Protein AF-A0A2V6XHU8-F1 (afdb_monomer_lite)

Sequence (132 aa):
MIPTAPLRVRNRLAELILASLADAGARDELAALSRADPGAPAWLVDDDLAYRHLLRERARSACTALASRPPGASIRSRADVLDAAATLFDAYLFFEVHELLEGFWRDARGDDREALQGLIQVAVGYQHLANG

Secondary structure (DSSP, 8-state):
-PPPPPHHHHHHHHHHHHHTTT-HHHHHHHHHHHSS--PPPTT--GGGGGGHHHHHHHHHHHHHHHTTSPTT----SHHHHHHHHHHHHHTT-HHHHHHHHHHHHHH--HHHHHHHHHHHHHHHHHHHHHH-

Radius of gyration: 14.86 Å; chains: 1; bounding box: 34×36×42 Å

Foldseek 3Di:
DPDDADPQVLVVLLVLLVCQLAAPVSLVVLVLLLDPDDDDDPSQDPVRVVCSVVSNLLSVLSNVLCVPPDHRPDPPDPVSLVVVLVSCVVSLVLVSSLVSLVVVLVVDDDPSVVVSVVSNVVSVVSVVVVVD

pLDDT: mean 89.7, std 10.03, range [47.91, 98.5]

Structure (mmCIF, N/CA/C/O backbone):
data_AF-A0A2V6XHU8-F1
#
_entry.id   AF-A0A2V6XHU8-F1
#
loop_
_atom_site.group_PDB
_atom_site.id
_atom_site.type_symbol
_atom_site.label_atom_id
_atom_site.label_alt_id
_atom_site.label_comp_id
_atom_site.label_asym_id
_atom_site.label_entity_id
_atom_site.label_seq_id
_atom_site.pdbx_PDB_ins_code
_atom_site.Cartn_x
_atom_site.Cartn_y
_atom_site.Cartn_z
_atom_site.occupancy
_atom_site.B_iso_or_equiv
_atom_site.auth_seq_id
_atom_site.auth_comp_id
_atom_site.auth_asym_id
_atom_site.auth_atom_id
_atom_site.pdbx_PDB_model_num
ATOM 1 N N . MET A 1 1 ? 3.664 -21.854 -9.880 1.00 47.91 1 MET A N 1
ATOM 2 C CA . MET A 1 1 ? 4.120 -20.965 -8.796 1.00 47.91 1 MET A CA 1
ATOM 3 C C . MET A 1 1 ? 4.591 -19.677 -9.448 1.00 47.91 1 MET A C 1
ATOM 5 O O . MET A 1 1 ? 5.522 -19.731 -10.245 1.00 47.91 1 MET A O 1
ATOM 9 N N . ILE A 1 2 ? 3.891 -18.565 -9.222 1.00 53.59 2 ILE A N 1
ATOM 10 C CA . ILE A 1 2 ? 4.343 -17.252 -9.698 1.00 53.59 2 ILE A CA 1
ATOM 11 C C . ILE A 1 2 ? 5.572 -16.891 -8.850 1.00 53.59 2 ILE A C 1
ATOM 13 O O . ILE A 1 2 ? 5.497 -17.001 -7.623 1.00 53.59 2 ILE A O 1
ATOM 17 N N . PRO A 1 3 ? 6.726 -16.548 -9.450 1.00 71.75 3 PRO A N 1
ATOM 18 C CA . PRO A 1 3 ? 7.917 -16.231 -8.675 1.00 71.75 3 PRO A CA 1
ATOM 19 C C . PRO A 1 3 ? 7.623 -15.058 -7.736 1.00 71.75 3 PRO A C 1
ATOM 21 O O . PRO A 1 3 ? 7.184 -13.998 -8.167 1.00 71.75 3 PRO A O 1
ATOM 24 N N . THR A 1 4 ? 7.850 -15.260 -6.439 1.00 83.00 4 THR A N 1
ATOM 25 C CA . THR A 1 4 ? 7.715 -14.212 -5.422 1.00 83.00 4 THR A CA 1
ATOM 26 C C . THR A 1 4 ? 9.091 -13.621 -5.157 1.00 83.00 4 THR A C 1
ATOM 28 O O . THR A 1 4 ? 10.046 -14.364 -4.936 1.00 83.00 4 THR A O 1
ATOM 31 N N . ALA A 1 5 ? 9.204 -12.292 -5.168 1.00 86.19 5 ALA A N 1
ATOM 32 C CA . ALA A 1 5 ? 10.467 -11.630 -4.857 1.00 86.19 5 ALA A CA 1
ATOM 33 C C . ALA A 1 5 ? 10.939 -11.954 -3.420 1.00 86.19 5 ALA A C 1
ATOM 35 O O . ALA A 1 5 ? 10.103 -12.135 -2.524 1.00 86.19 5 ALA A O 1
ATOM 36 N N . PRO A 1 6 ? 12.259 -11.983 -3.157 1.00 90.56 6 PRO A N 1
ATOM 37 C CA . PRO A 1 6 ? 12.792 -12.198 -1.817 1.00 90.56 6 PRO A CA 1
ATOM 38 C C . PRO A 1 6 ? 12.208 -11.212 -0.803 1.00 90.56 6 PRO A C 1
ATOM 40 O O . PRO A 1 6 ? 11.900 -10.066 -1.135 1.00 90.56 6 PRO A O 1
ATOM 43 N N . LEU A 1 7 ? 12.062 -11.643 0.454 1.00 90.38 7 LEU A N 1
ATOM 44 C CA . LEU A 1 7 ? 11.439 -10.826 1.505 1.00 90.38 7 LEU A CA 1
ATOM 45 C C . LEU A 1 7 ? 12.101 -9.448 1.638 1.00 90.38 7 LEU A C 1
ATOM 47 O O . LEU A 1 7 ? 11.401 -8.448 1.682 1.00 90.38 7 LEU A O 1
ATOM 51 N N . ARG A 1 8 ? 13.436 -9.379 1.588 1.00 92.62 8 ARG A N 1
ATOM 52 C CA . ARG A 1 8 ? 14.192 -8.115 1.621 1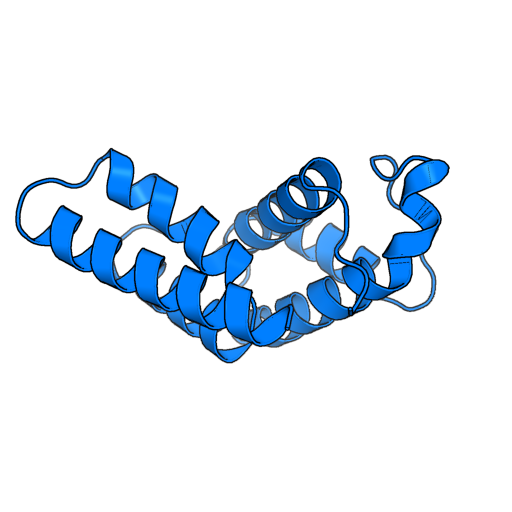.00 92.62 8 ARG A CA 1
ATOM 53 C C . ARG A 1 8 ? 13.731 -7.120 0.549 1.00 92.62 8 ARG A C 1
ATOM 55 O O . ARG A 1 8 ? 13.558 -5.941 0.833 1.00 92.62 8 ARG A O 1
ATOM 62 N N . VAL A 1 9 ? 13.535 -7.603 -0.678 1.00 92.44 9 VAL A N 1
ATOM 63 C CA . VAL A 1 9 ? 13.119 -6.796 -1.833 1.00 92.44 9 VAL A CA 1
ATOM 64 C C . VAL A 1 9 ? 11.672 -6.327 -1.660 1.00 92.44 9 VAL A C 1
ATOM 66 O O . VAL A 1 9 ? 11.370 -5.164 -1.918 1.00 92.44 9 VAL A O 1
ATOM 69 N N . ARG A 1 10 ? 10.788 -7.211 -1.179 1.00 92.88 10 ARG A N 1
ATOM 70 C CA . ARG A 1 10 ? 9.384 -6.877 -0.886 1.00 92.88 10 ARG A CA 1
ATOM 71 C C . ARG A 1 10 ? 9.264 -5.841 0.224 1.00 92.88 10 ARG A C 1
ATOM 73 O O . ARG A 1 10 ? 8.577 -4.850 0.024 1.00 92.88 10 ARG A O 1
ATOM 80 N N . ASN A 1 11 ? 9.982 -6.026 1.331 1.00 94.62 11 ASN A N 1
ATOM 81 C CA . ASN A 1 11 ? 10.009 -5.074 2.441 1.00 94.62 11 ASN A CA 1
ATOM 82 C C . ASN A 1 11 ? 10.488 -3.707 1.962 1.00 94.62 11 ASN A C 1
ATOM 84 O O . ASN A 1 11 ? 9.848 -2.702 2.243 1.00 94.62 11 ASN A O 1
ATOM 88 N N . ARG A 1 12 ? 11.558 -3.663 1.158 1.00 95.38 12 ARG A N 1
ATOM 89 C CA . ARG A 1 12 ? 12.075 -2.392 0.649 1.00 95.38 12 ARG A CA 1
ATOM 90 C C . ARG A 1 12 ? 11.091 -1.677 -0.278 1.00 95.38 12 ARG A C 1
ATOM 92 O O . ARG A 1 12 ? 10.959 -0.457 -0.209 1.00 95.38 12 ARG A O 1
ATOM 99 N N . LEU A 1 13 ? 10.399 -2.419 -1.143 1.00 95.81 13 LEU A N 1
ATOM 100 C CA . LEU A 1 13 ? 9.346 -1.847 -1.978 1.00 95.81 13 LEU A CA 1
ATOM 101 C C . LEU A 1 13 ? 8.158 -1.364 -1.132 1.00 95.81 13 LEU A C 1
ATOM 103 O O . LEU A 1 13 ? 7.647 -0.277 -1.385 1.00 95.81 13 LEU A O 1
ATOM 107 N N . ALA A 1 14 ? 7.747 -2.132 -0.123 1.00 96.81 14 ALA A N 1
ATOM 108 C CA . ALA A 1 14 ? 6.671 -1.747 0.781 1.00 96.81 14 ALA A CA 1
ATOM 109 C C . ALA A 1 14 ? 7.022 -0.477 1.562 1.00 96.81 14 ALA A C 1
ATOM 111 O O . ALA A 1 14 ? 6.226 0.453 1.575 1.00 96.81 14 ALA A O 1
ATOM 112 N N . GLU A 1 15 ? 8.234 -0.373 2.113 1.00 96.44 15 GLU A N 1
ATOM 113 C CA . GLU A 1 15 ? 8.740 0.851 2.747 1.00 96.44 15 GLU A CA 1
ATOM 114 C C . GLU A 1 15 ? 8.614 2.067 1.822 1.00 96.44 15 GLU A C 1
ATOM 116 O O . GLU A 1 15 ? 8.120 3.110 2.245 1.00 96.44 15 GLU A O 1
ATOM 121 N N . LEU A 1 16 ? 9.021 1.932 0.553 1.00 96.19 16 LEU A N 1
ATOM 122 C CA . LEU A 1 16 ? 8.913 3.006 -0.435 1.00 96.19 16 LEU A CA 1
ATOM 123 C C . LEU A 1 16 ? 7.448 3.382 -0.712 1.00 96.19 16 LEU A C 1
ATOM 125 O O . LEU A 1 16 ? 7.105 4.565 -0.723 1.00 96.19 16 LEU A O 1
ATOM 129 N N . ILE A 1 17 ? 6.572 2.390 -0.904 1.00 96.12 17 ILE A N 1
ATOM 130 C CA . ILE A 1 17 ? 5.137 2.615 -1.130 1.00 96.12 17 ILE A CA 1
ATOM 131 C C . ILE A 1 17 ? 4.507 3.313 0.080 1.00 96.12 17 ILE A C 1
ATOM 133 O O . ILE A 1 17 ? 3.797 4.304 -0.089 1.00 96.12 17 ILE A O 1
ATOM 137 N N . LEU A 1 18 ? 4.791 2.859 1.298 1.00 95.00 18 LEU A N 1
ATOM 138 C CA . LEU A 1 18 ? 4.239 3.458 2.511 1.00 95.00 18 LEU A CA 1
ATOM 139 C C . LEU A 1 18 ? 4.787 4.866 2.755 1.00 95.00 18 LEU A C 1
ATOM 141 O O . LEU A 1 18 ? 4.015 5.766 3.079 1.00 95.00 18 LEU A O 1
ATOM 145 N N . ALA A 1 19 ? 6.081 5.102 2.525 1.00 94.12 19 ALA A N 1
ATOM 146 C CA . ALA A 1 19 ? 6.662 6.442 2.598 1.00 94.12 19 ALA A CA 1
ATOM 147 C C . ALA A 1 19 ? 5.981 7.405 1.612 1.00 94.12 19 ALA A C 1
ATOM 149 O O . ALA A 1 19 ? 5.675 8.545 1.962 1.00 94.12 19 ALA A O 1
ATOM 150 N N . SER A 1 20 ? 5.644 6.927 0.411 1.00 94.38 20 SER A N 1
ATOM 151 C CA . SER A 1 20 ? 4.981 7.723 -0.625 1.00 94.38 20 SER A CA 1
ATOM 152 C C . SER A 1 20 ? 3.555 8.175 -0.258 1.00 94.38 20 SER A C 1
ATOM 154 O O . SER A 1 20 ? 3.009 9.081 -0.892 1.00 94.38 20 SER A O 1
ATOM 156 N N . LEU A 1 21 ? 2.945 7.624 0.801 1.00 91.69 21 LEU A N 1
ATOM 157 C CA . LEU A 1 21 ? 1.680 8.145 1.330 1.00 91.69 21 LEU A CA 1
ATOM 158 C C . LEU A 1 21 ? 1.831 9.601 1.794 1.00 91.69 21 LEU A C 1
ATOM 160 O O . LEU A 1 21 ? 0.948 10.415 1.516 1.00 91.69 21 LEU A O 1
ATOM 164 N N . ALA A 1 22 ? 2.961 9.935 2.426 1.00 89.44 22 ALA A N 1
ATOM 165 C CA . ALA A 1 22 ? 3.195 11.231 3.062 1.00 89.44 22 ALA A CA 1
ATOM 166 C C . ALA A 1 22 ? 4.382 12.022 2.482 1.00 89.44 22 ALA A C 1
ATOM 168 O O . ALA A 1 22 ? 4.409 13.240 2.634 1.00 89.44 22 ALA A O 1
ATOM 169 N N . ASP A 1 23 ? 5.334 11.375 1.810 1.00 90.50 23 ASP A N 1
ATOM 170 C CA . ASP A 1 23 ? 6.552 12.015 1.310 1.00 90.50 23 ASP A CA 1
ATOM 171 C C . ASP A 1 23 ? 6.553 12.157 -0.222 1.00 90.50 23 ASP A C 1
ATOM 173 O O . ASP A 1 23 ? 6.357 11.191 -0.964 1.00 90.50 23 ASP A O 1
ATOM 177 N N . ALA A 1 24 ? 6.769 13.384 -0.706 1.00 89.56 24 ALA A N 1
ATOM 178 C CA . ALA A 1 24 ? 6.789 13.678 -2.139 1.00 89.56 24 ALA A CA 1
ATOM 179 C C . ALA A 1 24 ? 8.025 13.087 -2.841 1.00 89.56 24 ALA A C 1
ATOM 181 O O . ALA A 1 24 ? 7.903 12.612 -3.967 1.00 89.56 24 ALA A O 1
ATOM 182 N N . GLY A 1 25 ? 9.181 13.037 -2.168 1.00 91.50 25 GLY A N 1
ATOM 183 C CA . GLY A 1 25 ? 10.393 12.423 -2.717 1.00 91.50 25 GLY A CA 1
ATOM 184 C C . GLY A 1 25 ? 10.235 10.914 -2.916 1.00 91.50 25 GLY A C 1
ATOM 185 O O . GLY A 1 25 ? 10.582 10.383 -3.969 1.00 91.50 25 GLY A O 1
ATOM 186 N N . ALA A 1 26 ? 9.613 10.230 -1.957 1.00 93.12 26 ALA A N 1
ATOM 187 C CA . ALA A 1 26 ? 9.247 8.824 -2.064 1.00 93.12 26 ALA A CA 1
ATOM 188 C C . ALA A 1 26 ? 8.224 8.583 -3.186 1.00 93.12 26 ALA A C 1
ATOM 190 O O . ALA A 1 26 ? 8.311 7.570 -3.880 1.00 93.12 26 ALA A O 1
ATOM 191 N N . ARG A 1 27 ? 7.281 9.511 -3.425 1.00 92.19 27 ARG A N 1
ATOM 192 C CA . ARG A 1 27 ? 6.396 9.436 -4.605 1.00 92.19 27 ARG A CA 1
ATOM 193 C C . ARG A 1 27 ? 7.165 9.551 -5.911 1.00 92.19 27 ARG A C 1
ATOM 195 O O . ARG A 1 27 ? 6.868 8.795 -6.832 1.00 92.19 27 ARG A O 1
ATOM 202 N N . ASP A 1 28 ? 8.138 10.451 -5.991 1.00 91.94 28 ASP A N 1
ATOM 203 C CA . ASP A 1 28 ? 8.967 10.611 -7.186 1.00 91.94 28 ASP A CA 1
ATOM 204 C C . ASP A 1 28 ? 9.827 9.366 -7.443 1.00 91.94 28 ASP A C 1
ATOM 206 O O . ASP A 1 28 ? 9.900 8.895 -8.582 1.00 91.94 28 ASP A O 1
ATOM 21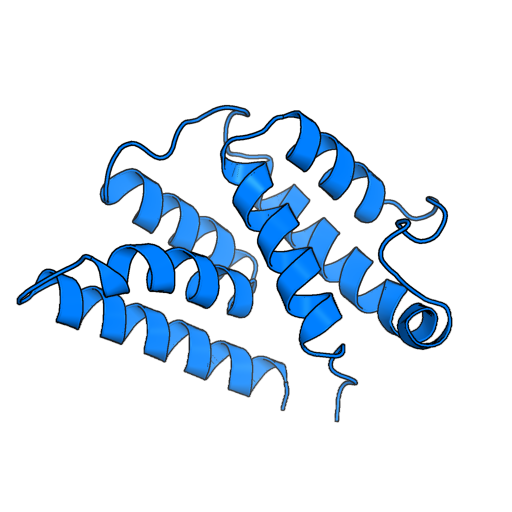0 N N . GLU A 1 29 ? 10.415 8.781 -6.394 1.00 92.38 29 GLU A N 1
ATOM 211 C CA . GLU A 1 29 ? 11.170 7.525 -6.480 1.00 92.38 29 GLU A CA 1
ATOM 212 C C . GLU A 1 29 ? 10.267 6.350 -6.899 1.00 92.38 29 GLU A C 1
ATOM 214 O O . GLU A 1 29 ? 10.612 5.600 -7.817 1.00 92.38 29 GLU A O 1
ATOM 219 N N . LEU A 1 30 ? 9.074 6.219 -6.311 1.00 94.25 30 LEU A N 1
ATOM 220 C CA . LEU A 1 30 ? 8.091 5.200 -6.692 1.00 94.25 30 LEU A CA 1
ATOM 221 C C . LEU A 1 30 ? 7.630 5.374 -8.150 1.00 94.25 30 LEU A C 1
ATOM 223 O O . LEU A 1 30 ? 7.571 4.409 -8.918 1.00 94.25 30 LEU A O 1
ATOM 227 N N . ALA A 1 31 ? 7.360 6.615 -8.562 1.00 93.06 31 ALA A N 1
ATOM 228 C CA . ALA A 1 31 ? 6.983 6.949 -9.929 1.00 93.06 31 ALA A CA 1
ATOM 229 C C . ALA A 1 31 ? 8.120 6.678 -10.916 1.00 93.06 31 ALA A C 1
ATOM 231 O O . ALA A 1 31 ? 7.853 6.251 -12.040 1.00 93.06 31 ALA A O 1
ATOM 232 N N . ALA A 1 32 ? 9.378 6.904 -10.532 1.00 91.56 32 ALA A N 1
ATOM 233 C CA . ALA A 1 32 ? 10.527 6.478 -11.320 1.00 91.56 32 ALA A CA 1
ATOM 234 C C . ALA A 1 32 ? 10.521 4.951 -11.467 1.00 91.56 32 ALA A C 1
ATOM 236 O O . ALA A 1 32 ? 10.485 4.464 -12.594 1.00 91.56 32 ALA A O 1
ATOM 237 N N . LEU A 1 33 ? 10.424 4.200 -10.366 1.00 91.69 33 LEU A N 1
ATOM 238 C CA . LEU A 1 33 ? 10.413 2.735 -10.383 1.00 91.69 33 LEU A CA 1
ATOM 239 C C . LEU A 1 33 ? 9.289 2.136 -11.248 1.00 91.69 33 LEU A C 1
ATOM 241 O O . LEU A 1 33 ? 9.488 1.088 -11.853 1.00 91.69 33 LEU A O 1
ATOM 245 N N . SER A 1 34 ? 8.128 2.790 -11.347 1.00 91.75 34 SER A N 1
ATOM 246 C CA . SER A 1 34 ? 6.990 2.315 -12.156 1.00 91.75 34 SER A CA 1
ATOM 247 C C . SER A 1 34 ? 7.202 2.376 -13.684 1.00 91.75 34 SER A C 1
ATOM 249 O O . SER A 1 34 ? 6.507 1.683 -14.448 1.00 91.75 34 SER A O 1
ATOM 251 N N . ARG A 1 35 ? 8.142 3.215 -14.150 1.00 87.69 35 ARG A N 1
ATOM 252 C CA . ARG A 1 35 ? 8.386 3.487 -15.576 1.00 87.69 35 ARG A CA 1
ATOM 253 C C . ARG A 1 35 ? 9.148 2.344 -16.257 1.00 87.69 35 ARG A C 1
ATOM 255 O O . ARG A 1 35 ? 9.789 1.512 -15.620 1.00 87.69 35 ARG A O 1
ATOM 262 N N . ALA A 1 36 ? 9.058 2.295 -17.588 1.00 66.62 36 ALA A N 1
ATOM 263 C CA . ALA A 1 36 ? 9.669 1.239 -18.401 1.00 66.62 36 ALA A CA 1
ATOM 264 C C . ALA A 1 36 ? 11.209 1.264 -18.376 1.00 66.62 36 ALA A C 1
ATOM 266 O O . ALA A 1 36 ? 11.834 0.205 -18.498 1.00 66.62 36 ALA A O 1
ATOM 267 N N . ASP A 1 37 ? 11.795 2.447 -18.172 1.00 69.19 37 ASP A N 1
ATOM 268 C CA . ASP A 1 37 ? 13.237 2.672 -18.241 1.00 69.19 37 ASP A CA 1
ATOM 269 C C . ASP A 1 37 ? 13.756 3.598 -17.125 1.00 69.19 37 ASP A C 1
ATOM 271 O O . ASP A 1 37 ? 13.946 4.800 -17.310 1.00 69.19 37 ASP A O 1
ATOM 275 N N . PRO A 1 38 ? 13.946 3.045 -15.922 1.00 59.34 38 PRO A N 1
ATOM 276 C CA . PRO A 1 38 ? 15.045 3.458 -15.070 1.00 59.34 38 PRO A CA 1
ATOM 277 C C . PRO A 1 38 ? 15.979 2.264 -14.905 1.00 59.34 38 PRO A C 1
ATOM 279 O O . PRO A 1 38 ? 15.532 1.109 -14.814 1.00 59.34 38 PRO A O 1
ATOM 282 N N . GLY A 1 39 ? 17.280 2.542 -14.816 1.00 65.81 39 GLY A N 1
ATOM 283 C CA . GLY A 1 39 ? 18.231 1.582 -14.264 1.00 65.81 39 GLY A CA 1
ATOM 284 C C . GLY A 1 39 ? 17.694 0.990 -12.956 1.00 65.81 39 GLY A C 1
ATOM 285 O O . GLY A 1 39 ? 16.879 1.612 -12.269 1.00 65.81 39 GLY A O 1
ATOM 286 N N . ALA A 1 40 ? 18.100 -0.241 -12.644 1.00 69.56 40 ALA A N 1
ATOM 287 C CA . ALA A 1 40 ? 17.693 -0.887 -11.402 1.00 69.56 40 ALA A CA 1
ATOM 288 C C . ALA A 1 40 ? 17.932 0.067 -10.217 1.00 69.56 40 ALA A C 1
ATOM 290 O O . ALA A 1 40 ? 18.989 0.705 -10.168 1.00 69.56 40 ALA A O 1
ATOM 291 N N . PRO A 1 41 ? 16.963 0.221 -9.295 1.00 78.19 41 PRO A N 1
ATOM 292 C CA . PRO A 1 41 ? 17.176 1.084 -8.145 1.00 78.19 41 PRO A CA 1
ATOM 293 C C . PRO A 1 41 ? 18.382 0.561 -7.359 1.00 78.19 41 PRO A C 1
ATOM 295 O O . PRO A 1 41 ? 18.578 -0.648 -7.273 1.00 78.19 41 PRO A O 1
ATOM 298 N N . ALA A 1 42 ? 19.185 1.454 -6.777 1.00 82.19 42 ALA A N 1
ATOM 299 C CA . ALA A 1 42 ? 20.494 1.104 -6.209 1.00 82.19 42 ALA A CA 1
ATOM 300 C C . ALA A 1 42 ? 20.457 0.014 -5.113 1.00 82.19 42 ALA A C 1
ATOM 302 O O . ALA A 1 42 ? 21.471 -0.613 -4.826 1.00 82.19 42 ALA A O 1
ATOM 303 N N . TRP A 1 43 ? 19.297 -0.218 -4.492 1.00 85.62 43 TRP A N 1
ATOM 304 C CA . TRP A 1 43 ? 19.084 -1.250 -3.472 1.00 85.62 43 TRP A CA 1
ATOM 305 C C . TRP A 1 43 ? 18.769 -2.650 -4.043 1.00 85.62 43 TRP A C 1
ATOM 307 O O . TRP A 1 43 ? 18.726 -3.634 -3.286 1.00 85.62 43 TRP A O 1
ATOM 317 N N . LEU A 1 44 ? 18.530 -2.744 -5.355 1.00 84.19 44 LEU A N 1
ATOM 318 C CA . LEU A 1 44 ? 18.333 -3.987 -6.094 1.00 84.19 44 LEU A CA 1
ATOM 319 C C . LEU A 1 44 ? 19.701 -4.495 -6.560 1.00 84.19 44 LEU A C 1
ATOM 321 O O . LEU A 1 44 ? 20.331 -3.892 -7.424 1.00 84.19 44 LEU A O 1
ATOM 325 N N . VAL A 1 45 ? 20.168 -5.583 -5.950 1.00 83.81 45 VAL A N 1
ATOM 326 C CA . VAL A 1 45 ? 21.457 -6.209 -6.283 1.00 83.81 45 VAL A CA 1
ATOM 327 C C . VAL A 1 45 ? 21.301 -7.158 -7.473 1.00 83.81 45 VAL A C 1
ATOM 329 O O . VAL A 1 45 ? 20.175 -7.498 -7.838 1.00 83.81 45 VAL A O 1
ATOM 332 N N . ASP A 1 46 ? 22.415 -7.598 -8.063 1.00 78.31 46 ASP A N 1
ATOM 333 C CA . ASP A 1 46 ? 22.425 -8.378 -9.311 1.00 78.31 46 ASP A CA 1
ATOM 334 C C . ASP A 1 46 ? 21.503 -9.610 -9.275 1.00 78.31 46 ASP A C 1
ATOM 336 O O . ASP A 1 46 ? 20.709 -9.813 -10.196 1.00 78.31 46 ASP A O 1
ATOM 340 N N . ASP A 1 47 ? 21.514 -10.368 -8.175 1.00 81.62 47 ASP A N 1
ATOM 341 C CA . ASP A 1 47 ? 20.666 -11.557 -7.998 1.00 81.62 47 ASP A CA 1
ATOM 342 C C . ASP A 1 47 ? 19.158 -11.235 -7.979 1.00 81.62 47 ASP A C 1
ATOM 344 O O . ASP A 1 47 ? 18.324 -12.082 -8.311 1.00 81.62 47 ASP A O 1
ATOM 348 N N . ASP A 1 48 ? 18.784 -9.998 -7.643 1.00 85.94 48 ASP A N 1
ATOM 349 C CA . ASP A 1 48 ? 17.390 -9.567 -7.545 1.00 85.94 48 ASP A CA 1
ATOM 350 C C . ASP A 1 48 ? 16.858 -8.924 -8.837 1.00 85.94 48 ASP A C 1
ATOM 352 O O . ASP A 1 48 ? 15.651 -8.680 -8.966 1.00 85.94 48 ASP A O 1
ATOM 356 N N . LEU A 1 49 ? 17.722 -8.688 -9.834 1.00 85.75 49 LEU A N 1
ATOM 357 C CA . LEU A 1 49 ? 17.337 -8.093 -11.121 1.00 85.75 49 LEU A CA 1
ATOM 358 C C . LEU A 1 49 ? 16.267 -8.913 -11.852 1.00 85.75 49 LEU A C 1
ATOM 360 O O . LEU A 1 49 ? 15.457 -8.347 -12.593 1.00 85.75 49 LEU A O 1
ATOM 364 N N . ALA A 1 50 ? 16.215 -10.226 -11.609 1.00 88.38 50 ALA A N 1
ATOM 365 C CA . ALA A 1 50 ? 15.182 -11.112 -12.141 1.00 88.38 50 ALA A CA 1
ATOM 366 C C . ALA A 1 50 ? 13.759 -10.672 -11.735 1.00 88.38 50 ALA A C 1
ATOM 368 O O . ALA A 1 50 ? 12.818 -10.791 -12.524 1.00 88.38 50 ALA A O 1
ATOM 369 N N . TYR A 1 51 ? 13.599 -10.077 -10.548 1.00 89.06 51 TYR A N 1
ATOM 370 C CA . TYR A 1 51 ? 12.304 -9.658 -10.001 1.00 89.06 51 TYR A CA 1
ATOM 371 C C . TYR A 1 51 ? 11.903 -8.230 -10.388 1.00 89.06 51 TYR A C 1
ATOM 373 O O . TYR A 1 51 ? 10.803 -7.796 -10.052 1.00 89.06 51 TYR A O 1
ATOM 381 N N . ARG A 1 52 ? 12.738 -7.495 -11.141 1.00 88.44 52 ARG A N 1
ATOM 382 C CA . ARG A 1 52 ? 12.493 -6.084 -11.512 1.00 88.44 52 ARG A CA 1
ATOM 383 C C . ARG A 1 52 ? 11.116 -5.837 -12.131 1.00 88.44 52 ARG A C 1
ATOM 385 O O . ARG A 1 52 ? 10.531 -4.779 -11.935 1.00 88.44 52 ARG A O 1
ATOM 392 N N . HIS A 1 53 ? 10.609 -6.801 -12.897 1.00 89.00 53 HIS A N 1
ATOM 393 C CA . HIS A 1 53 ? 9.320 -6.690 -13.569 1.00 89.00 53 HIS A CA 1
ATOM 394 C C . HIS A 1 53 ? 8.158 -6.714 -12.565 1.00 89.00 53 HIS A C 1
ATOM 396 O O . HIS A 1 53 ? 7.271 -5.873 -12.670 1.00 89.00 53 HIS A O 1
ATOM 402 N N . LEU A 1 54 ? 8.225 -7.580 -11.546 1.00 90.19 54 LEU A N 1
ATOM 403 C CA . LEU A 1 54 ? 7.246 -7.640 -10.456 1.00 90.19 54 LEU A CA 1
ATOM 404 C C . LEU A 1 54 ? 7.255 -6.351 -9.634 1.00 90.19 54 LEU A C 1
ATOM 406 O O . LEU A 1 54 ? 6.202 -5.820 -9.291 1.00 90.19 54 LEU A O 1
ATOM 410 N N . LEU A 1 55 ? 8.447 -5.816 -9.349 1.00 91.81 55 LEU A N 1
ATOM 411 C CA . LEU A 1 55 ? 8.584 -4.555 -8.615 1.00 91.81 55 LEU A CA 1
ATOM 412 C C . LEU A 1 55 ? 7.995 -3.387 -9.403 1.00 91.81 55 LEU A C 1
ATOM 414 O O . LEU A 1 55 ? 7.290 -2.565 -8.833 1.00 91.81 55 LEU A O 1
ATOM 418 N N . ARG A 1 56 ? 8.237 -3.342 -10.718 1.00 91.69 56 ARG A N 1
ATOM 419 C CA . ARG A 1 56 ? 7.664 -2.332 -11.621 1.00 91.69 56 ARG A CA 1
ATOM 420 C C . ARG A 1 56 ? 6.145 -2.410 -11.679 1.00 91.69 56 ARG A C 1
ATOM 422 O O . ARG A 1 56 ? 5.482 -1.379 -11.645 1.00 91.69 56 ARG A O 1
ATOM 429 N N . GLU A 1 57 ? 5.593 -3.612 -11.793 1.00 92.88 57 GLU A N 1
ATOM 430 C CA . GLU A 1 57 ? 4.145 -3.824 -11.827 1.00 92.88 57 GLU A CA 1
ATOM 431 C C . GLU A 1 57 ? 3.489 -3.378 -10.521 1.00 92.88 57 GLU A C 1
ATOM 433 O O . GLU A 1 57 ? 2.542 -2.591 -10.531 1.00 92.88 57 GLU A O 1
ATOM 438 N N . ARG A 1 58 ? 4.063 -3.790 -9.391 1.00 94.62 58 ARG A N 1
ATOM 439 C CA . ARG A 1 58 ? 3.584 -3.411 -8.065 1.00 94.62 58 ARG A CA 1
ATOM 440 C C . ARG A 1 58 ? 3.736 -1.907 -7.803 1.00 94.62 58 ARG A C 1
ATOM 442 O O . ARG A 1 58 ? 2.793 -1.280 -7.329 1.00 94.62 58 ARG A O 1
ATOM 449 N N . ALA A 1 59 ? 4.855 -1.300 -8.208 1.00 95.50 59 ALA A N 1
ATOM 450 C CA . ALA A 1 59 ? 5.054 0.150 -8.155 1.00 95.50 59 ALA A CA 1
ATOM 451 C C . ALA A 1 59 ? 4.042 0.908 -9.024 1.00 95.50 59 ALA A C 1
ATOM 453 O O . ALA A 1 59 ? 3.527 1.939 -8.603 1.00 95.50 59 ALA A O 1
ATOM 454 N N . ARG A 1 60 ? 3.703 0.390 -10.211 1.00 95.75 60 ARG A N 1
ATOM 455 C CA . ARG A 1 60 ? 2.669 0.978 -11.071 1.00 95.75 60 ARG A CA 1
ATOM 456 C C . ARG A 1 60 ? 1.298 0.935 -10.408 1.00 95.75 60 ARG A C 1
ATOM 458 O O . ARG A 1 60 ? 0.617 1.955 -10.419 1.00 95.75 60 ARG A O 1
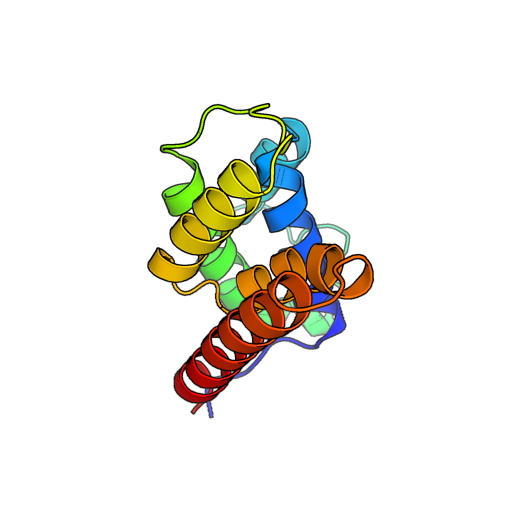ATOM 465 N N . SER A 1 61 ? 0.928 -0.200 -9.808 1.00 96.56 61 SER A N 1
ATOM 466 C CA . SER A 1 61 ? -0.330 -0.316 -9.058 1.00 96.56 61 SER A CA 1
ATOM 467 C C . SER A 1 61 ? -0.398 0.729 -7.942 1.00 96.56 61 SER A C 1
ATOM 469 O O . SER A 1 61 ? -1.369 1.477 -7.842 1.00 96.56 61 SER A O 1
ATOM 471 N N . ALA A 1 62 ? 0.689 0.875 -7.177 1.00 96.69 62 ALA A N 1
ATOM 472 C CA . ALA A 1 62 ? 0.785 1.882 -6.126 1.00 96.69 62 ALA A CA 1
ATOM 473 C C . ALA A 1 62 ? 0.691 3.316 -6.673 1.00 96.69 62 ALA A C 1
ATOM 475 O O . ALA A 1 62 ? -0.082 4.113 -6.150 1.00 96.69 62 ALA A O 1
ATOM 476 N N . CYS A 1 63 ? 1.395 3.653 -7.759 1.00 95.88 63 CYS A N 1
ATOM 477 C CA . CYS A 1 63 ? 1.273 4.971 -8.390 1.00 95.88 63 CYS A CA 1
ATOM 478 C C . CYS A 1 63 ? -0.167 5.282 -8.812 1.00 95.88 63 CYS A C 1
ATOM 480 O O . CYS A 1 63 ? -0.635 6.398 -8.597 1.00 95.88 63 CYS A O 1
ATOM 482 N N . THR A 1 64 ? -0.875 4.308 -9.390 1.00 96.00 64 THR A N 1
ATOM 483 C CA . THR A 1 64 ? -2.282 4.470 -9.768 1.00 96.00 64 THR A CA 1
ATOM 484 C C . THR A 1 64 ? -3.170 4.677 -8.544 1.00 96.00 64 THR A C 1
ATOM 486 O O . THR A 1 64 ? -3.975 5.606 -8.546 1.00 96.00 64 THR A O 1
ATOM 489 N N . ALA A 1 65 ? -2.994 3.881 -7.486 1.00 95.06 65 ALA A N 1
ATOM 490 C CA . ALA A 1 65 ? -3.784 4.003 -6.259 1.00 95.06 65 ALA A CA 1
ATOM 491 C C . ALA A 1 65 ? -3.582 5.366 -5.575 1.00 95.06 65 ALA A C 1
ATOM 493 O O . ALA A 1 65 ? -4.517 5.968 -5.057 1.00 95.06 65 ALA A O 1
ATOM 494 N N . LEU A 1 66 ? -2.351 5.878 -5.600 1.00 93.12 66 LEU A N 1
ATOM 495 C CA . LEU A 1 66 ? -1.978 7.119 -4.928 1.00 93.12 66 LEU A CA 1
ATOM 496 C C . LEU A 1 66 ? -2.235 8.378 -5.761 1.00 93.12 66 LEU A C 1
ATOM 498 O O . LEU A 1 66 ? -2.163 9.478 -5.214 1.00 93.12 66 LEU A O 1
ATOM 502 N N . ALA A 1 67 ? -2.562 8.250 -7.051 1.00 91.00 67 ALA A N 1
ATOM 503 C CA . ALA A 1 67 ? -2.842 9.388 -7.927 1.00 91.00 67 ALA A CA 1
ATOM 504 C C . ALA A 1 67 ? -4.050 10.219 -7.461 1.00 91.00 67 ALA A C 1
ATOM 506 O O . ALA A 1 67 ? -4.088 11.429 -7.673 1.00 91.00 67 ALA A O 1
ATOM 507 N N . SER A 1 68 ? -5.022 9.582 -6.803 1.00 81.44 68 SER A N 1
ATOM 508 C CA . SER A 1 68 ? -6.201 10.239 -6.228 1.00 81.44 68 SER A CA 1
ATOM 509 C C . SER A 1 68 ? -5.933 10.890 -4.865 1.00 81.44 68 SER A C 1
ATOM 511 O O . SER A 1 68 ? -6.761 11.667 -4.387 1.00 81.44 68 SER A O 1
ATOM 513 N N . ARG A 1 69 ? -4.783 10.611 -4.233 1.00 83.06 69 ARG A N 1
ATOM 514 C CA . ARG A 1 69 ? -4.414 11.158 -2.922 1.00 83.06 69 ARG A CA 1
ATOM 515 C C . ARG A 1 69 ? -3.494 12.370 -3.095 1.00 83.06 69 ARG A C 1
ATOM 517 O O . ARG A 1 69 ? -2.485 12.261 -3.793 1.00 83.06 69 ARG A O 1
ATOM 524 N N . PRO A 1 70 ? -3.729 13.501 -2.412 1.00 73.94 70 PRO A N 1
ATOM 525 C CA . PRO A 1 70 ? -2.789 14.617 -2.444 1.00 73.94 70 PRO A CA 1
ATOM 526 C C . PRO A 1 70 ? -1.411 14.205 -1.881 1.00 73.94 70 PRO A C 1
ATOM 528 O O . PRO A 1 70 ? -1.362 13.502 -0.865 1.00 73.94 70 PRO A O 1
ATOM 531 N N . PRO A 1 71 ? -0.287 14.599 -2.513 1.00 64.75 71 PRO A N 1
ATOM 532 C CA . PRO A 1 71 ? 1.049 14.456 -1.929 1.00 64.75 71 PRO A CA 1
ATOM 533 C C . PRO A 1 71 ? 1.133 15.220 -0.608 1.00 64.75 71 PRO A C 1
ATOM 535 O O . PRO A 1 71 ? 0.647 16.345 -0.522 1.00 64.75 71 PRO A O 1
ATOM 538 N N . GLY A 1 72 ? 1.724 14.621 0.428 1.00 59.44 72 GLY A N 1
ATOM 539 C CA . GLY A 1 72 ? 1.866 15.286 1.729 1.00 59.44 72 GLY A CA 1
ATOM 540 C C . GLY A 1 72 ? 0.603 15.304 2.594 1.00 59.44 72 GLY A C 1
ATOM 541 O O . GLY A 1 72 ? 0.587 15.974 3.629 1.00 59.44 72 GLY A O 1
ATOM 542 N N . ALA A 1 73 ? -0.450 14.566 2.220 1.00 67.44 73 ALA A N 1
ATOM 543 C CA . ALA A 1 73 ? -1.554 14.271 3.127 1.00 67.44 73 ALA A CA 1
ATOM 544 C C . ALA A 1 73 ? -1.016 13.438 4.302 1.00 67.44 73 ALA A C 1
ATOM 546 O O . ALA A 1 73 ? -0.876 12.221 4.217 1.00 67.44 73 ALA A O 1
ATOM 547 N N . SER A 1 74 ? -0.637 14.120 5.382 1.00 68.81 74 SER A N 1
ATOM 548 C CA . SER A 1 74 ? -0.121 13.459 6.578 1.00 68.81 74 SER A CA 1
ATOM 549 C C . SER A 1 74 ? -1.175 12.517 7.153 1.00 68.81 74 SER A C 1
ATOM 551 O O . SER A 1 74 ? -2.322 12.908 7.375 1.00 68.81 74 SER A O 1
ATOM 553 N N . ILE A 1 75 ? -0.760 11.278 7.418 1.00 81.56 75 ILE A N 1
ATOM 554 C CA . ILE A 1 75 ? -1.537 10.322 8.201 1.00 81.56 75 ILE A CA 1
ATOM 555 C C . ILE A 1 75 ? -1.537 10.841 9.639 1.00 81.56 75 ILE A C 1
ATOM 557 O O . ILE A 1 75 ? -0.524 10.761 10.332 1.00 81.56 75 ILE A O 1
ATOM 561 N N . ARG A 1 76 ? -2.645 11.449 10.068 1.00 83.19 76 ARG A N 1
ATOM 562 C CA . ARG A 1 76 ? -2.763 12.110 11.380 1.00 83.19 76 ARG A CA 1
ATOM 563 C C . ARG A 1 76 ? -3.766 11.430 12.295 1.00 83.19 76 ARG A C 1
ATOM 565 O O . ARG A 1 76 ? -3.812 11.725 13.486 1.00 83.19 76 ARG A O 1
ATOM 572 N N . SER A 1 77 ? -4.580 10.541 11.746 1.00 87.62 77 SER A N 1
ATOM 573 C CA . SER A 1 77 ? -5.661 9.881 12.453 1.00 87.62 77 SER A CA 1
ATOM 574 C C . SER A 1 77 ? -5.801 8.425 12.027 1.00 87.62 77 SER A C 1
ATOM 576 O O . SER A 1 77 ? -5.362 8.014 10.955 1.00 87.62 77 SER A O 1
ATOM 578 N N . ARG A 1 78 ? -6.504 7.648 12.854 1.00 87.50 78 ARG A N 1
ATOM 579 C CA . ARG A 1 78 ? -6.917 6.281 12.515 1.00 87.50 78 ARG A CA 1
ATOM 580 C C . ARG A 1 78 ? -7.757 6.230 11.235 1.00 87.50 78 ARG A C 1
ATOM 582 O O . ARG A 1 78 ? -7.641 5.276 10.478 1.00 87.50 78 ARG A O 1
ATOM 589 N N . ALA A 1 79 ? -8.582 7.248 10.989 1.00 90.56 79 ALA A N 1
ATOM 590 C CA . ALA A 1 79 ? -9.361 7.333 9.759 1.00 90.56 79 ALA A CA 1
ATOM 591 C C . ALA A 1 79 ? -8.445 7.444 8.529 1.00 90.56 79 ALA A C 1
A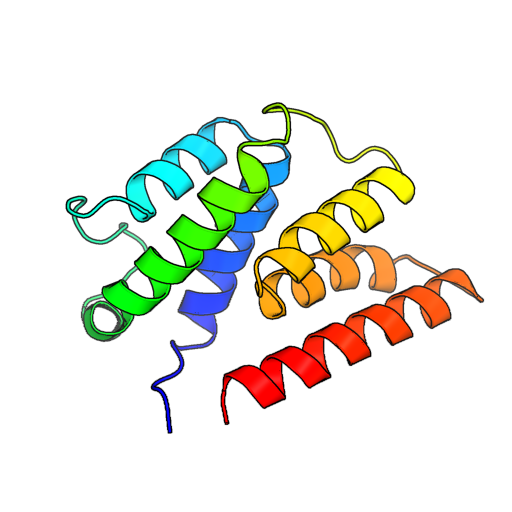TOM 593 O O . ALA A 1 79 ? -8.666 6.726 7.562 1.00 90.56 79 ALA A O 1
ATOM 594 N N . ASP A 1 80 ? -7.373 8.243 8.604 1.00 90.69 80 ASP A N 1
ATOM 595 C CA . ASP A 1 80 ? -6.402 8.378 7.506 1.00 90.69 80 ASP A CA 1
ATOM 596 C C . ASP A 1 80 ? -5.677 7.057 7.215 1.00 90.69 80 ASP A C 1
ATOM 598 O O . ASP A 1 80 ? -5.426 6.726 6.057 1.00 90.69 80 ASP A O 1
ATOM 602 N N . VAL A 1 81 ? -5.353 6.288 8.262 1.00 92.62 81 VAL A N 1
ATOM 603 C CA . VAL A 1 81 ? -4.732 4.959 8.133 1.00 92.62 81 VAL A CA 1
ATOM 604 C C . VAL A 1 81 ? -5.664 3.986 7.430 1.00 92.62 81 VAL A C 1
ATOM 606 O O . VAL A 1 81 ? -5.239 3.291 6.513 1.00 92.62 81 VAL A O 1
ATOM 609 N N . LEU A 1 82 ? -6.927 3.925 7.856 1.00 95.12 82 LEU A N 1
ATOM 610 C CA . LEU A 1 82 ? -7.911 3.008 7.281 1.00 95.12 82 LEU A CA 1
ATOM 611 C C . LEU A 1 82 ? -8.248 3.380 5.834 1.00 95.12 82 LEU A C 1
ATOM 613 O O . LEU A 1 82 ? -8.374 2.498 4.992 1.00 95.12 82 LEU A O 1
ATOM 617 N N . ASP A 1 83 ? -8.327 4.672 5.530 1.00 94.06 83 ASP A N 1
ATOM 618 C CA . ASP A 1 83 ? -8.525 5.189 4.177 1.00 94.06 83 ASP A CA 1
ATOM 619 C C . ASP A 1 83 ? -7.327 4.873 3.257 1.00 94.06 83 ASP A C 1
ATOM 621 O O . ASP A 1 83 ? -7.496 4.421 2.120 1.00 94.06 83 ASP A O 1
ATOM 625 N N . ALA A 1 84 ? -6.097 5.016 3.764 1.00 94.25 84 ALA A N 1
ATOM 626 C CA . ALA A 1 84 ? -4.895 4.583 3.054 1.00 94.25 84 ALA A CA 1
ATOM 627 C C . ALA A 1 84 ? -4.862 3.058 2.853 1.00 94.25 84 ALA A C 1
ATOM 629 O O . ALA A 1 84 ? -4.571 2.595 1.751 1.00 94.25 84 ALA A O 1
ATOM 630 N N . ALA A 1 85 ? -5.204 2.277 3.881 1.00 96.69 85 ALA A N 1
ATOM 631 C CA . ALA A 1 85 ? -5.272 0.822 3.802 1.00 96.69 85 ALA A CA 1
ATOM 632 C C . ALA A 1 85 ? -6.306 0.362 2.767 1.00 96.69 85 ALA A C 1
ATOM 634 O O . ALA A 1 85 ? -5.990 -0.497 1.953 1.00 96.69 85 ALA A O 1
ATOM 635 N N . ALA A 1 86 ? -7.496 0.967 2.739 1.00 96.75 86 ALA A N 1
ATOM 636 C CA . ALA A 1 86 ? -8.516 0.683 1.731 1.00 96.75 86 ALA A CA 1
ATOM 637 C C . ALA A 1 86 ? -8.017 1.008 0.314 1.00 96.75 86 ALA A C 1
ATOM 639 O O . ALA A 1 86 ? -8.107 0.166 -0.574 1.00 96.75 86 ALA A O 1
ATOM 640 N N . THR A 1 87 ? -7.385 2.175 0.127 1.00 96.00 87 THR A N 1
ATOM 641 C CA . THR A 1 87 ? -6.794 2.569 -1.166 1.00 96.00 87 THR A CA 1
ATOM 642 C C . THR A 1 87 ? -5.773 1.537 -1.667 1.00 96.00 87 THR A C 1
ATOM 644 O O . THR A 1 87 ? -5.767 1.177 -2.843 1.00 96.00 87 THR A O 1
ATOM 647 N N . LEU A 1 88 ? -4.893 1.053 -0.785 1.00 96.94 88 LEU A N 1
ATOM 648 C CA . LEU A 1 88 ? -3.891 0.040 -1.130 1.00 96.94 88 LEU A CA 1
ATOM 649 C C . LEU A 1 88 ? -4.529 -1.338 -1.368 1.00 96.94 88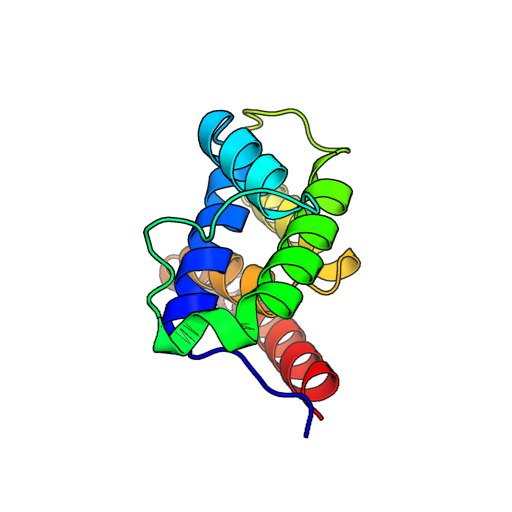 LEU A C 1
ATOM 651 O O . LEU A 1 88 ? -4.123 -2.061 -2.279 1.00 96.94 88 LEU A O 1
ATOM 655 N N . PHE A 1 89 ? -5.543 -1.693 -0.581 1.00 97.69 89 PHE A N 1
ATOM 656 C CA . PHE A 1 89 ? -6.266 -2.953 -0.713 1.00 97.69 89 PHE A CA 1
ATOM 657 C C . PHE A 1 89 ? -6.965 -3.066 -2.073 1.00 97.69 89 PHE A C 1
ATOM 659 O O . PHE A 1 89 ? -6.798 -4.074 -2.758 1.00 97.69 89 PHE A O 1
ATOM 666 N N . ASP A 1 90 ? -7.659 -2.010 -2.505 1.00 96.81 90 ASP A N 1
ATOM 667 C CA . ASP A 1 90 ? -8.324 -1.940 -3.815 1.00 96.81 90 ASP A CA 1
ATOM 668 C C . ASP A 1 90 ? -7.328 -2.035 -4.987 1.00 96.81 90 ASP A C 1
ATOM 670 O O . ASP A 1 90 ? -7.681 -2.450 -6.092 1.00 96.81 90 ASP A O 1
ATOM 674 N N . ALA A 1 91 ? -6.059 -1.702 -4.739 1.00 96.44 91 ALA A N 1
ATOM 675 C CA . ALA A 1 91 ? -4.954 -1.838 -5.682 1.00 96.44 91 ALA A CA 1
ATOM 676 C C . ALA A 1 91 ? -4.220 -3.193 -5.598 1.00 96.44 91 ALA A C 1
ATOM 678 O O . ALA A 1 91 ? -3.153 -3.355 -6.200 1.00 96.44 91 ALA A O 1
ATOM 679 N N . TYR A 1 92 ? -4.775 -4.173 -4.874 1.00 96.31 92 TYR A N 1
ATOM 680 C CA . TYR A 1 92 ? -4.198 -5.508 -4.657 1.00 96.31 92 TYR A CA 1
ATOM 681 C C . TYR A 1 92 ? -2.823 -5.491 -3.956 1.00 96.31 92 TYR A C 1
ATOM 683 O O . TYR A 1 92 ? -2.019 -6.420 -4.085 1.00 96.31 92 TYR A O 1
ATOM 691 N N . LEU A 1 93 ? -2.538 -4.440 -3.182 1.00 96.94 93 LEU A N 1
ATOM 692 C CA . LEU A 1 93 ? -1.288 -4.251 -2.436 1.00 96.94 93 LEU A CA 1
ATOM 693 C C . LEU A 1 93 ? -1.412 -4.823 -1.017 1.00 96.94 93 LEU A C 1
ATOM 695 O O . LEU A 1 93 ? -1.204 -4.142 -0.017 1.00 96.94 93 LEU A O 1
ATOM 699 N N . PHE A 1 94 ? -1.805 -6.096 -0.922 1.00 97.31 94 PHE A N 1
ATOM 700 C CA . PHE A 1 94 ? -2.163 -6.731 0.352 1.00 97.31 94 PHE A CA 1
ATOM 701 C C . PHE A 1 94 ? -0.993 -6.824 1.337 1.00 97.31 94 PHE A C 1
ATOM 703 O O . PHE A 1 94 ? -1.175 -6.648 2.540 1.00 97.31 94 PHE A O 1
ATOM 710 N N . PHE A 1 95 ? 0.218 -7.057 0.829 1.00 96.19 95 PHE A N 1
ATOM 711 C CA . PHE A 1 95 ? 1.432 -7.015 1.643 1.00 96.19 95 PHE A CA 1
ATOM 712 C C . PHE A 1 95 ? 1.653 -5.624 2.258 1.00 96.19 95 PHE A C 1
ATOM 714 O O . PHE A 1 95 ? 1.925 -5.511 3.445 1.00 96.19 95 PHE A O 1
ATOM 721 N N . GLU A 1 96 ? 1.466 -4.553 1.490 1.00 97.56 96 GLU A N 1
ATOM 722 C CA . GLU A 1 96 ? 1.625 -3.181 1.973 1.00 97.56 96 GLU A CA 1
ATOM 723 C C . GLU A 1 96 ? 0.514 -2.792 2.958 1.00 97.56 96 GLU A C 1
ATOM 725 O O . GLU A 1 96 ? 0.774 -2.060 3.908 1.00 97.56 96 GLU A O 1
ATOM 730 N N . VAL A 1 97 ? -0.705 -3.320 2.788 1.00 98.19 97 VAL A N 1
ATOM 731 C CA . VAL A 1 97 ? -1.784 -3.178 3.782 1.00 98.19 97 VAL A CA 1
ATOM 732 C C . VAL A 1 97 ? -1.399 -3.838 5.106 1.00 98.19 97 VAL A C 1
ATOM 734 O O . VAL A 1 97 ? -1.586 -3.223 6.155 1.00 98.19 97 VAL A O 1
ATOM 737 N N . HIS A 1 98 ? -0.841 -5.055 5.070 1.00 97.94 98 HIS A N 1
ATOM 738 C CA . HIS A 1 98 ? -0.303 -5.713 6.265 1.00 97.94 98 HIS A CA 1
ATOM 739 C C . HIS A 1 98 ? 0.734 -4.817 6.952 1.00 97.94 98 HIS A C 1
ATOM 741 O O . HIS A 1 98 ? 0.549 -4.470 8.117 1.00 97.94 98 HIS A O 1
ATOM 747 N N . GLU A 1 99 ? 1.772 -4.396 6.222 1.00 97.12 99 GLU A N 1
ATOM 748 C CA . GLU A 1 99 ? 2.863 -3.582 6.774 1.00 97.12 99 GLU A CA 1
ATOM 749 C C . GLU A 1 99 ? 2.357 -2.254 7.361 1.00 97.12 99 GLU A C 1
ATOM 751 O O . GLU A 1 99 ? 2.774 -1.854 8.450 1.00 97.12 99 GLU A O 1
ATOM 756 N N . LEU A 1 100 ? 1.418 -1.585 6.677 1.00 96.25 100 LEU A N 1
ATOM 757 C CA . LEU A 1 100 ? 0.818 -0.338 7.151 1.00 96.25 100 LEU A CA 1
ATOM 758 C C . LEU A 1 100 ? 0.095 -0.548 8.481 1.00 96.25 100 LEU A C 1
ATOM 760 O O . LEU A 1 100 ? 0.329 0.195 9.433 1.00 96.25 100 LEU A O 1
ATOM 764 N N . LEU A 1 101 ? -0.794 -1.541 8.548 1.00 97.44 101 LEU A N 1
ATOM 765 C CA . LEU A 1 101 ? -1.638 -1.769 9.719 1.00 97.44 101 LEU A CA 1
ATOM 766 C C . LEU A 1 101 ? -0.864 -2.369 10.895 1.00 97.44 101 LEU A C 1
ATOM 768 O O . LEU A 1 101 ? -1.223 -2.098 12.042 1.00 97.44 101 LEU A O 1
ATOM 772 N N . GLU A 1 102 ? 0.199 -3.139 10.646 1.00 96.50 102 GLU A N 1
ATOM 773 C CA . GLU A 1 102 ? 0.999 -3.758 11.706 1.00 96.50 102 GLU A CA 1
ATOM 774 C C . GLU A 1 102 ? 1.608 -2.703 12.641 1.00 96.50 102 GLU A C 1
ATOM 776 O O . GLU A 1 102 ? 1.577 -2.871 13.862 1.00 96.50 102 GLU A O 1
ATOM 781 N N . GLY A 1 103 ? 2.084 -1.579 12.092 1.00 91.12 103 GLY A N 1
ATOM 782 C CA . GLY A 1 103 ? 2.593 -0.455 12.881 1.00 91.12 103 GLY A CA 1
ATOM 783 C C . GLY A 1 103 ? 1.572 0.055 13.903 1.00 91.12 103 GLY A C 1
ATOM 784 O O . GLY A 1 103 ? 1.873 0.130 15.092 1.00 91.12 103 GLY A O 1
ATOM 785 N N . PHE A 1 104 ? 0.336 0.310 13.467 1.00 92.56 104 PHE A N 1
ATOM 786 C CA . PHE A 1 104 ? -0.741 0.790 14.342 1.00 92.56 104 PHE A CA 1
ATOM 787 C C . PHE A 1 104 ? -1.261 -0.296 15.289 1.00 92.56 104 PHE A C 1
ATOM 789 O O . PHE A 1 104 ? -1.617 -0.010 16.431 1.00 92.56 104 PHE A O 1
ATOM 796 N N . TRP A 1 105 ? -1.278 -1.554 14.846 1.00 96.75 105 TRP A N 1
ATOM 797 C CA . TRP A 1 105 ? -1.696 -2.689 15.665 1.00 96.75 105 TRP A CA 1
ATOM 798 C C . TRP A 1 105 ? -0.781 -2.904 16.877 1.00 96.75 105 TRP A C 1
ATOM 800 O O . TRP A 1 105 ? -1.272 -3.205 17.971 1.00 96.75 105 TRP A O 1
ATOM 810 N N . ARG A 1 106 ? 0.542 -2.728 16.719 1.00 95.38 106 ARG A N 1
ATOM 811 C CA . ARG A 1 106 ? 1.507 -2.879 17.825 1.00 95.38 106 ARG A CA 1
ATOM 812 C C . ARG A 1 106 ? 1.183 -1.936 18.987 1.00 95.38 106 ARG A C 1
ATOM 814 O O . ARG A 1 106 ? 1.226 -2.371 20.146 1.00 95.38 106 ARG A O 1
ATOM 821 N N . ASP A 1 107 ? 0.759 -0.716 18.677 1.00 93.44 107 ASP A N 1
ATOM 822 C CA . ASP A 1 107 ? 0.438 0.322 19.661 1.00 93.44 107 ASP A CA 1
ATOM 823 C C . ASP A 1 107 ? -1.019 0.269 20.154 1.00 93.44 107 ASP A C 1
ATOM 825 O O . ASP A 1 107 ? -1.304 0.663 21.286 1.00 93.44 107 ASP A O 1
ATOM 829 N N . ALA A 1 108 ? -1.936 -0.299 19.367 1.00 94.31 108 ALA A N 1
ATOM 830 C CA . ALA A 1 108 ? -3.348 -0.434 19.721 1.00 94.31 108 ALA A CA 1
ATOM 831 C C . ALA A 1 108 ? -3.602 -1.390 20.904 1.00 94.31 108 ALA A C 1
ATOM 833 O O . ALA A 1 108 ? -2.837 -2.328 21.176 1.00 94.31 108 ALA A O 1
ATOM 834 N N . ARG A 1 109 ? -4.720 -1.172 21.610 1.00 95.69 109 ARG A N 1
ATOM 835 C CA . ARG A 1 109 ? -5.181 -1.953 22.773 1.00 95.69 109 ARG A CA 1
ATOM 836 C C . ARG A 1 109 ? -6.692 -2.193 22.694 1.00 95.69 109 ARG A C 1
ATOM 838 O O . ARG A 1 109 ? -7.386 -1.448 22.012 1.00 95.69 109 ARG A O 1
ATOM 845 N N . GLY A 1 110 ? -7.181 -3.203 23.415 1.00 96.56 110 GLY A N 1
ATOM 846 C CA . GLY A 1 110 ? -8.608 -3.547 23.457 1.00 96.56 110 GLY A CA 1
ATOM 847 C C . GLY A 1 110 ? -9.188 -3.818 22.067 1.00 96.56 110 GLY A C 1
ATOM 848 O O . GLY A 1 110 ? -8.493 -4.354 21.202 1.00 96.56 110 GLY A O 1
ATOM 849 N N . ASP A 1 111 ? -10.430 -3.391 21.864 1.00 96.56 111 ASP A N 1
ATOM 850 C CA . ASP A 1 111 ? -11.216 -3.610 20.644 1.00 96.56 111 ASP A CA 1
ATOM 851 C C . ASP A 1 111 ? -10.512 -3.099 19.377 1.00 96.56 111 ASP A C 1
ATOM 853 O O . ASP A 1 111 ? -10.574 -3.730 18.324 1.00 96.56 111 ASP A O 1
ATOM 857 N N . ASP A 1 112 ? -9.761 -1.997 19.475 1.00 93.94 112 ASP A N 1
ATOM 858 C CA . ASP A 1 112 ? -8.995 -1.455 18.348 1.00 93.94 112 ASP A CA 1
ATOM 859 C C . ASP A 1 112 ? -7.905 -2.424 17.878 1.00 93.94 112 ASP A C 1
ATOM 861 O O . ASP A 1 112 ? -7.674 -2.587 16.678 1.00 93.94 112 ASP A O 1
ATOM 865 N N . ARG A 1 113 ? -7.224 -3.082 18.824 1.00 96.75 113 ARG A N 1
ATOM 866 C CA . ARG A 1 113 ? -6.184 -4.065 18.503 1.00 96.75 113 ARG A CA 1
ATOM 867 C C . ARG A 1 113 ? -6.793 -5.278 17.811 1.00 96.75 113 ARG A C 1
ATOM 869 O O . ARG A 1 113 ? -6.210 -5.774 16.851 1.00 96.75 113 ARG A O 1
ATOM 876 N N . GLU A 1 114 ? -7.945 -5.739 18.288 1.00 98.00 114 GLU A N 1
ATOM 877 C CA . GLU A 1 114 ? -8.658 -6.875 17.704 1.00 98.00 114 GLU A CA 1
ATOM 878 C C . GLU A 1 114 ? -9.163 -6.552 16.291 1.00 98.00 114 GLU A C 1
ATOM 880 O O . GLU A 1 114 ? -8.922 -7.319 15.358 1.00 98.00 114 GLU A O 1
ATOM 885 N N . ALA A 1 115 ? -9.758 -5.373 16.097 1.00 96.19 115 ALA A N 1
ATOM 886 C CA . ALA A 1 115 ? -10.214 -4.918 14.787 1.00 96.19 115 ALA A CA 1
ATOM 887 C C . ALA A 1 115 ? -9.059 -4.821 13.775 1.00 96.19 115 ALA A C 1
ATOM 889 O O . ALA A 1 115 ? -9.158 -5.346 12.664 1.00 96.19 115 ALA A O 1
ATOM 890 N N . LEU A 1 116 ? -7.934 -4.205 14.162 1.00 97.31 116 LEU A N 1
ATOM 891 C CA . LEU A 1 116 ? -6.746 -4.121 13.306 1.00 97.31 116 LEU A CA 1
ATOM 892 C C . LEU A 1 116 ? -6.162 -5.504 13.005 1.00 97.31 116 LEU A C 1
ATOM 894 O O . LEU A 1 116 ? -5.781 -5.765 11.867 1.00 97.31 116 LEU A O 1
ATOM 898 N N . GLN A 1 117 ? -6.139 -6.409 13.988 1.00 98.38 117 GLN A N 1
ATOM 899 C CA . GLN A 1 117 ? -5.701 -7.786 13.769 1.00 98.38 117 GLN A CA 1
ATOM 900 C C . GLN A 1 117 ? -6.581 -8.494 12.735 1.00 98.38 117 GLN A C 1
ATOM 902 O O . GLN A 1 117 ? -6.049 -9.166 11.854 1.00 98.38 117 GLN A O 1
ATOM 907 N N . GLY A 1 118 ? -7.903 -8.315 12.797 1.00 98.38 118 GLY A N 1
ATOM 908 C CA . GLY A 1 118 ? -8.832 -8.851 11.803 1.00 98.38 118 GLY A CA 1
ATOM 909 C C . GLY A 1 118 ? -8.523 -8.357 10.388 1.00 98.38 118 GLY A C 1
ATOM 910 O O . GLY A 1 118 ? -8.392 -9.165 9.471 1.00 98.38 118 GLY A O 1
ATOM 911 N N . LEU A 1 119 ? -8.322 -7.048 10.211 1.00 98.31 119 LEU A N 1
ATOM 912 C CA . LEU A 1 119 ? -7.972 -6.463 8.910 1.00 98.31 119 LEU A CA 1
ATOM 913 C C . LEU A 1 119 ? -6.613 -6.954 8.388 1.00 98.31 119 LEU A C 1
ATOM 915 O O . LEU A 1 119 ? -6.483 -7.263 7.203 1.00 98.31 119 LEU A O 1
ATOM 919 N N . ILE A 1 120 ? -5.621 -7.093 9.271 1.00 98.44 120 ILE A N 1
ATOM 920 C CA . ILE A 1 120 ? -4.317 -7.679 8.936 1.00 98.44 120 ILE A CA 1
ATOM 921 C C . ILE A 1 120 ? -4.493 -9.119 8.437 1.00 98.44 120 ILE A C 1
ATOM 923 O O . ILE A 1 120 ? -3.939 -9.481 7.402 1.00 98.44 120 ILE A O 1
ATOM 927 N N . GLN A 1 121 ? -5.296 -9.938 9.123 1.00 98.50 121 GLN A N 1
ATOM 928 C CA . GLN A 1 121 ? -5.550 -11.321 8.703 1.00 98.50 121 GLN A CA 1
ATOM 929 C C . GLN A 1 121 ? -6.294 -11.403 7.365 1.00 98.50 121 GLN A C 1
ATOM 931 O O . GLN A 1 121 ? -5.985 -12.273 6.550 1.00 98.50 121 GLN A O 1
ATOM 936 N N . VAL A 1 122 ? -7.218 -10.476 7.090 1.00 98.38 122 VAL A N 1
ATOM 937 C CA . VAL A 1 122 ? -7.855 -10.359 5.768 1.00 98.38 122 VAL A CA 1
ATOM 938 C C . VAL A 1 122 ? -6.802 -10.083 4.690 1.00 98.38 122 VAL A C 1
ATOM 940 O O . VAL A 1 122 ? -6.756 -10.803 3.693 1.00 98.38 122 VAL A O 1
ATOM 943 N N . ALA A 1 123 ? -5.915 -9.105 4.897 1.00 97.56 123 ALA A N 1
ATOM 944 C CA . ALA A 1 123 ? -4.839 -8.798 3.952 1.00 97.56 123 ALA A CA 1
ATOM 945 C C . ALA A 1 123 ? -3.905 -10.002 3.724 1.00 97.56 123 ALA A C 1
ATOM 947 O O . ALA A 1 123 ? -3.590 -10.335 2.582 1.00 97.56 123 ALA A O 1
ATOM 948 N N . VAL A 1 124 ? -3.528 -10.721 4.786 1.00 96.62 124 VAL A N 1
ATOM 949 C CA . VAL A 1 124 ? -2.720 -11.951 4.690 1.00 96.62 124 VAL A CA 1
ATOM 950 C C . VAL A 1 124 ? -3.432 -13.031 3.868 1.00 96.62 124 VAL A C 1
ATOM 952 O O . VAL A 1 124 ? -2.815 -13.633 2.990 1.00 96.62 124 VAL A O 1
ATOM 955 N N . GLY A 1 125 ? -4.733 -13.247 4.086 1.00 97.00 125 GLY A N 1
ATOM 956 C CA . GLY A 1 125 ? -5.527 -14.207 3.315 1.00 97.00 125 GLY A CA 1
ATOM 957 C C . GLY A 1 125 ? -5.527 -13.909 1.812 1.00 97.00 125 GLY A C 1
ATOM 958 O O . GLY A 1 125 ? -5.273 -14.802 1.001 1.00 97.00 125 GLY A O 1
ATOM 959 N N . TYR A 1 126 ? -5.727 -12.644 1.433 1.00 96.25 126 TYR A N 1
ATOM 960 C CA . TYR A 1 126 ? -5.660 -12.223 0.030 1.00 96.25 126 TYR A CA 1
ATOM 961 C C . TYR A 1 126 ? -4.239 -12.275 -0.544 1.00 96.25 126 TYR A C 1
ATOM 963 O O . TYR A 1 126 ? -4.063 -12.644 -1.705 1.00 96.25 126 TYR A O 1
ATOM 971 N N . GLN A 1 127 ? -3.214 -11.982 0.261 1.00 92.69 127 GLN A N 1
ATOM 972 C CA . GLN A 1 127 ? -1.821 -12.146 -0.150 1.00 92.69 127 GLN A CA 1
ATOM 973 C C . GLN A 1 127 ? -1.502 -13.616 -0.458 1.00 92.69 127 GLN A C 1
ATOM 975 O O . GLN A 1 127 ? -0.806 -13.884 -1.435 1.00 92.69 127 GLN A O 1
ATOM 980 N N . HIS A 1 128 ? -2.008 -14.571 0.329 1.00 91.62 128 HIS A N 1
ATOM 981 C CA . HIS A 1 128 ? -1.872 -15.996 0.019 1.00 91.62 128 HIS A CA 1
ATOM 982 C C . HIS A 1 128 ? -2.595 -16.365 -1.276 1.00 91.62 128 HIS A C 1
ATOM 984 O O . HIS A 1 128 ? -1.978 -16.958 -2.154 1.00 91.62 128 HIS A O 1
ATOM 990 N N . LEU A 1 129 ? -3.849 -15.932 -1.442 1.00 91.00 129 LEU A N 1
ATOM 991 C CA . LEU A 1 129 ? -4.611 -16.176 -2.670 1.00 91.00 129 LEU A CA 1
ATOM 992 C C . LEU A 1 129 ? -3.892 -15.645 -3.923 1.00 91.00 129 LEU A C 1
ATOM 994 O O . LEU A 1 129 ? -3.890 -16.309 -4.956 1.00 91.00 129 LEU A O 1
ATOM 998 N N . ALA A 1 130 ? -3.254 -14.475 -3.831 1.00 85.88 130 ALA A N 1
ATOM 999 C CA . ALA A 1 130 ? -2.518 -13.866 -4.937 1.00 85.88 130 ALA A CA 1
ATOM 1000 C C . ALA A 1 130 ? -1.229 -14.621 -5.319 1.00 85.88 130 ALA A C 1
ATOM 1002 O O . ALA A 1 130 ? -0.805 -14.553 -6.472 1.00 85.88 130 ALA A O 1
ATOM 1003 N N . ASN A 1 131 ? -0.600 -15.340 -4.381 1.00 82.44 131 ASN A N 1
ATOM 1004 C CA . ASN A 1 131 ? 0.644 -16.077 -4.645 1.00 82.44 131 ASN A CA 1
ATOM 1005 C C . ASN A 1 131 ? 0.409 -17.521 -5.135 1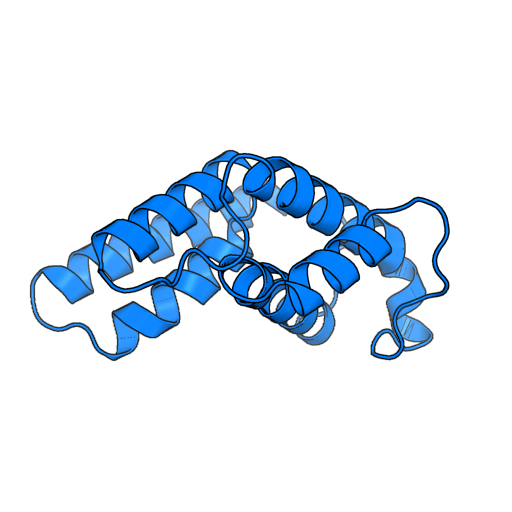.00 82.44 131 ASN A C 1
ATOM 1007 O O . ASN A 1 131 ? 1.353 -18.141 -5.640 1.00 82.44 131 ASN A O 1
ATOM 1011 N N . GLY A 1 132 ? -0.834 -18.016 -5.051 1.00 67.62 132 GLY A N 1
ATOM 1012 C CA . GLY A 1 132 ? -1.226 -19.391 -5.392 1.00 67.62 132 GLY A CA 1
ATOM 1013 C C . GLY A 1 132 ? -0.756 -20.416 -4.369 1.00 67.62 132 GLY A C 1
ATOM 1014 O O . GLY A 1 132 ? -0.517 -21.564 -4.806 1.00 67.62 132 GLY A O 1
#